Protein 2D0S (pdb70)

B-factor: mean 20.47, std 8.98, range [5.99, 65.42]

InterPro domains:
  IPR002324 Cytochrome c, class ID [PR00606] (27-40)
  IPR002324 Cytochrome c, class ID [PR00606] (42-55)
  IPR002324 Cytochrome c, class ID [PR00606] (78-88)
  IPR002324 Cytochrome c, class ID [PR00606] (90-100)
  IPR009056 Cytochrome c-like domain [PF00034] (26-102)
  IPR009056 Cytochrome c-like domain [PS51007] (7-102)
  IPR036909 Cytochrome c-like domain superfamily [G3DSA:1.10.760.10] (24-102)
  IPR036909 Cytochrome c-like domain superfamily [SSF46626] (1-102)

Sequence (79 aa):
DEALAKAKGCMACHAIDKKLVGPSYKDVAKKYTEADVPKLVEKVKKGGAGVWGPVPMPPHPQVAEADIEKIVRWVLTLK

Solvent-accessible surface area: 5072 Å² total; per-residue (Å²): 63,91,76,30,0,144,76,76,49,23,47,81,46,28,20,41,100,128,170,74,96,14,23,9,12,67,62,18,7,156,107,27,75,133,83,35,4,94,122,18,9,65,52,29,62,144,12,29,57,59,79,111,27,125,86,86,49,80,77,41,111,174,31,57,87,73,38,4,61,110,11,11,118,46,6,16,90,31,196

Foldseek 3Di:
DVVLCVVLVNVVQEDQPDGRVDYHLLVVLVVDAPVCLVVVLVCQQCWADDPGDDDIRHHDVPDDSVSSSVVNNVSNPSD

Structure (mmCIF, N/CA/C/O backbone):
data_2D0S
#
_entry.id   2D0S
#
_cell.length_a   49.250
_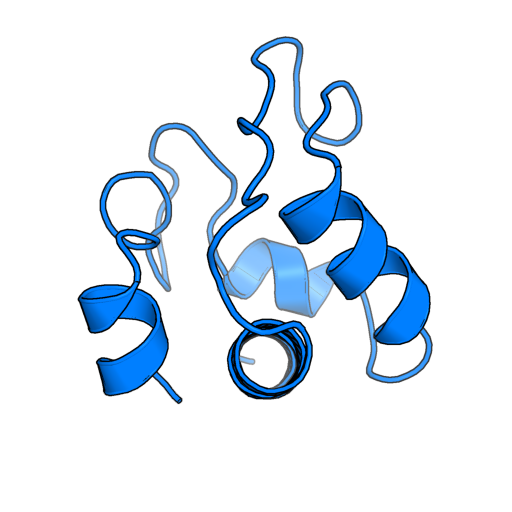cell.length_b   58.413
_cell.length_c   56.315
_cell.angle_alpha   90.00
_cell.angle_beta   90.00
_cell.angle_gamma   90.00
#
_symmetry.space_group_name_H-M   'C 2 2 21'
#
loop_
_entity.id
_entity.type
_entity.pdbx_description
1 polymer 'cytochrome c'
2 non-polymer 'HEME C'
3 water water
#
loop_
_atom_site.group_PDB
_atom_site.id
_atom_site.type_symbol
_atom_site.label_atom_id
_atom_site.label_alt_id
_atom_site.label_comp_id
_atom_site.label_asym_id
_atom_site.label_entity_id
_atom_site.label_seq_id
_atom_site.pdbx_PDB_ins_code
_atom_site.Cartn_x
_atom_site.Cartn_y
_atom_site.Cartn_z
_atom_site.occupancy
_atom_site.B_iso_or_equiv
_atom_site.a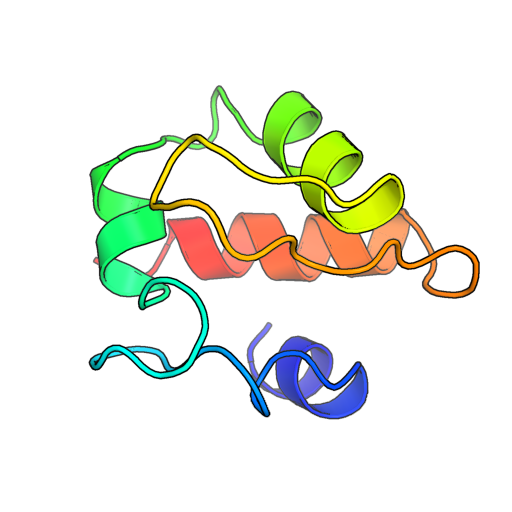uth_seq_id
_atom_site.auth_comp_id
_atom_site.auth_asym_id
_atom_site.auth_atom_id
_atom_site.pdbx_PDB_model_num
ATOM 1 N N . ASP A 1 1 ? 11.501 5.352 -1.286 1.00 24.56 1 ASP A N 1
ATOM 2 C CA . ASP A 1 1 ? 11.552 4.255 -0.255 1.00 21.81 1 ASP A CA 1
ATOM 3 C C . ASP A 1 1 ? 12.922 4.326 0.425 1.00 19.52 1 ASP A C 1
ATOM 4 O O . ASP A 1 1 ? 13.714 5.214 0.126 1.00 17.03 1 ASP A O 1
ATOM 9 N N . GLU A 1 2 ? 13.255 3.326 1.232 1.00 16.76 2 GLU A N 1
ATOM 10 C CA . GLU A 1 2 ? 14.521 3.321 1.937 1.00 17.92 2 GLU A CA 1
ATOM 11 C C . GLU A 1 2 ? 15.768 3.207 1.016 1.00 20.23 2 GLU A C 1
ATOM 12 O O . GLU A 1 2 ? 16.828 3.829 1.293 1.00 21.13 2 GLU A O 1
ATOM 18 N N . ALA A 1 3 ? 15.678 2.388 -0.037 1.00 15.04 3 ALA A N 1
ATOM 19 C CA . ALA A 1 3 ? 16.833 2.144 -0.885 1.00 14.92 3 ALA A CA 1
ATOM 20 C C . ALA A 1 3 ? 17.141 3.414 -1.672 1.00 15.78 3 ALA A C 1
ATOM 21 O O . ALA A 1 3 ? 18.298 3.724 -1.959 1.00 16.69 3 ALA A O 1
ATOM 23 N N . LEU A 1 4 ? 16.093 4.120 -2.063 1.00 10.85 4 LEU A N 1
ATOM 24 C CA . LEU A 1 4 ? 16.245 5.369 -2.777 1.00 14.08 4 LEU A CA 1
ATOM 25 C C . LEU A 1 4 ? 16.900 6.467 -1.875 1.00 13.02 4 LEU A C 1
ATOM 26 O O . LEU A 1 4 ? 17.804 7.199 -2.307 1.00 12.56 4 LEU A O 1
ATOM 31 N N . ALA A 1 5 ? 16.448 6.552 -0.637 1.00 13.71 5 ALA A N 1
ATOM 32 C CA . ALA A 1 5 ? 16.964 7.530 0.294 1.00 16.00 5 ALA A CA 1
ATOM 33 C C . ALA A 1 5 ? 18.451 7.335 0.431 1.00 18.77 5 ALA A C 1
ATOM 34 O O . ALA A 1 5 ? 19.251 8.303 0.362 1.00 17.67 5 ALA A O 1
ATOM 36 N N . LYS A 1 6 ? 18.832 6.081 0.601 1.00 18.57 6 LYS A N 1
ATOM 37 C CA . LYS A 1 6 ? 20.230 5.715 0.719 1.00 19.40 6 LYS A CA 1
ATOM 38 C C . LYS A 1 6 ? 21.028 5.950 -0.597 1.00 16.43 6 LYS A C 1
ATOM 39 O O . LYS A 1 6 ? 22.104 6.490 -0.571 1.00 15.45 6 LYS A O 1
ATOM 45 N N . ALA A 1 7 ? 20.448 5.638 -1.737 1.00 17.25 7 ALA A N 1
ATOM 46 C CA . ALA A 1 7 ? 21.120 5.910 -3.016 1.00 14.90 7 ALA A CA 1
ATOM 47 C C . ALA A 1 7 ? 21.331 7.388 -3.212 1.00 14.53 7 ALA A C 1
ATOM 48 O O . ALA A 1 7 ? 22.219 7.772 -3.922 1.00 13.74 7 ALA A O 1
ATOM 50 N N . LYS A 1 8 ? 20.473 8.232 -2.625 1.00 17.19 8 LYS A N 1
ATOM 51 C CA . LYS A 1 8 ? 20.644 9.676 -2.823 1.00 16.27 8 LYS A CA 1
ATOM 52 C C . LYS A 1 8 ? 21.452 10.394 -1.753 1.00 14.31 8 LYS A C 1
ATOM 53 O O . LYS A 1 8 ? 21.453 11.624 -1.706 1.00 12.16 8 LYS A O 1
ATOM 59 N N . GLY A 1 9 ? 22.162 9.607 -0.943 1.00 13.24 9 GLY A N 1
ATOM 60 C CA . GLY A 1 9 ? 23.044 10.157 0.095 1.00 14.71 9 GLY A CA 1
ATOM 61 C C . GLY A 1 9 ? 22.440 10.644 1.412 1.00 13.52 9 GLY A C 1
ATOM 62 O O . GLY A 1 9 ? 23.156 11.150 2.286 1.00 8.96 9 GLY A O 1
ATOM 63 N N . CYS A 1 10 ? 21.115 10.527 1.492 1.00 12.28 10 CYS A N 1
ATOM 64 C CA . CYS A 1 10 ? 20.381 10.967 2.630 1.00 11.24 10 CYS A CA 1
ATOM 65 C C . CYS A 1 10 ? 20.790 10.406 3.934 1.00 15.81 10 CYS A C 1
ATOM 66 O O . CYS A 1 10 ? 20.691 11.106 4.962 1.00 14.47 10 CYS A O 1
ATOM 69 N N . MET A 1 11 ? 21.202 9.126 3.936 1.00 13.28 11 MET A N 1
ATOM 70 C CA . MET A 1 11 ? 21.404 8.398 5.205 1.00 15.63 11 MET A CA 1
ATOM 71 C C . MET A 1 11 ? 22.750 8.597 5.758 1.00 16.43 11 MET A C 1
ATOM 72 O O . MET A 1 11 ? 23.075 8.003 6.788 1.00 18.24 11 MET A O 1
ATOM 77 N N . ALA A 1 12 ? 23.475 9.553 5.171 1.00 14.49 12 ALA A N 1
ATOM 78 C CA . ALA A 1 12 ? 24.731 9.954 5.752 1.00 17.19 12 ALA A CA 1
ATOM 79 C C . ALA A 1 12 ? 24.363 10.800 6.938 1.00 19.21 12 ALA A C 1
ATOM 80 O O . ALA A 1 12 ? 25.081 10.819 7.915 1.00 22.35 12 ALA A O 1
ATOM 82 N N . CYS A 1 13 ? 23.311 11.624 6.770 1.00 19.78 13 CYS A N 1
ATOM 83 C CA . CYS A 1 13 ? 22.983 12.634 7.784 1.00 15.36 13 CYS A CA 1
ATOM 84 C C . CYS A 1 13 ? 21.729 12.326 8.601 1.00 15.64 13 CYS A C 1
ATOM 85 O O . CYS A 1 13 ? 21.391 13.082 9.481 1.00 17.35 13 CYS A O 1
ATOM 88 N N . HIS A 1 14 ? 20.979 11.294 8.202 1.00 12.70 14 HIS A N 1
ATOM 89 C CA . HIS A 1 14 ? 19.685 10.985 8.792 1.00 14.51 14 HIS A CA 1
ATOM 90 C C . HIS A 1 14 ? 19.628 9.475 8.982 1.00 15.44 14 HIS A C 1
ATOM 91 O O . HIS A 1 14 ? 19.998 8.728 8.079 1.00 18.02 14 HIS A O 1
ATOM 98 N N . ALA A 1 15 ? 19.000 9.041 10.061 1.00 13.72 15 ALA A N 1
ATOM 99 C CA . ALA A 1 15 ? 18.691 7.645 10.260 1.00 16.35 15 ALA A CA 1
ATOM 100 C C . ALA A 1 15 ? 17.224 7.521 10.614 1.00 15.91 15 ALA A C 1
ATOM 101 O O . ALA A 1 15 ? 16.600 8.476 11.021 1.00 19.27 15 ALA A O 1
ATOM 103 N N . ILE A 1 16 ? 16.690 6.323 10.494 1.00 18.74 16 ILE A N 1
ATOM 104 C CA . ILE A 1 16 ? 15.296 6.064 10.837 1.00 19.75 16 ILE A CA 1
ATOM 105 C C . ILE A 1 16 ? 15.005 6.395 12.319 1.00 22.95 16 ILE A C 1
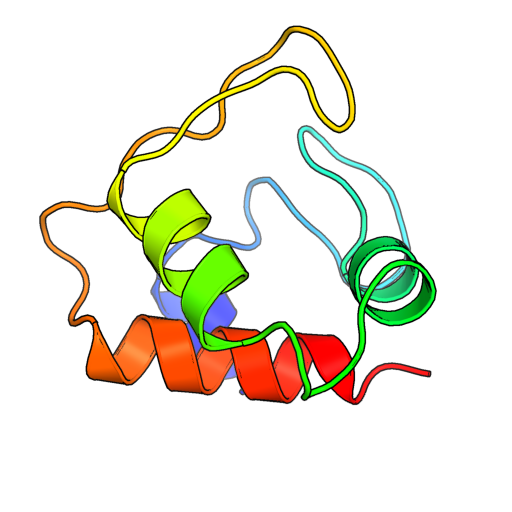ATOM 106 O O . ILE A 1 16 ? 14.082 7.141 12.609 1.00 21.75 16 ILE A O 1
ATOM 111 N N . ASP A 1 17 ? 15.718 5.725 13.214 1.00 27.21 17 ASP A N 1
ATOM 112 C CA . ASP A 1 17 ? 15.490 5.813 14.655 1.00 33.32 17 ASP A CA 1
ATOM 113 C C . ASP A 1 17 ? 16.434 6.579 15.601 1.00 35.24 17 ASP A C 1
ATOM 114 O O . ASP A 1 17 ? 16.216 6.590 16.799 1.00 37.85 17 ASP A O 1
ATOM 119 N N . LYS A 1 18 ? 17.436 7.264 15.049 1.00 32.48 18 LYS A N 1
ATOM 120 C CA . LYS A 1 18 ? 18.339 8.060 15.896 1.00 32.37 18 LYS A CA 1
ATOM 121 C C . LYS A 1 18 ? 18.817 9.306 15.176 1.00 31.49 18 LYS A C 1
ATOM 122 O O . LYS A 1 18 ? 18.665 9.424 13.942 1.00 26.21 18 LYS A O 1
ATOM 128 N N . LYS A 1 19 ? 19.298 10.281 15.962 1.00 31.23 19 LYS A N 1
ATOM 129 C CA . LYS A 1 19 ? 19.785 11.531 15.390 1.00 34.52 19 LYS A CA 1
ATOM 130 C C . LYS A 1 19 ? 21.275 11.499 15.046 1.00 31.04 19 LYS A C 1
ATOM 131 O O . LYS A 1 19 ? 22.066 10.879 15.711 1.00 27.79 19 LYS A O 1
ATOM 137 N N . LEU A 1 20 ? 21.592 12.146 13.945 1.00 29.32 20 LEU A N 1
ATOM 138 C CA . LEU A 1 20 ? 22.885 12.175 13.371 1.00 23.17 20 LEU A CA 1
ATOM 139 C C . LEU A 1 20 ? 23.027 13.670 13.205 1.00 22.08 20 LEU A C 1
ATOM 140 O O . LEU A 1 20 ? 22.511 14.414 14.018 1.00 23.22 20 LEU A O 1
ATOM 145 N N . VAL A 1 21 ? 23.546 14.124 12.084 1.00 21.39 21 VAL A N 1
ATOM 146 C CA . VAL A 1 21 ? 23.499 15.550 11.796 1.00 22.62 21 VAL A CA 1
ATOM 147 C C . VAL A 1 21 ? 22.024 16.116 11.735 1.00 23.08 21 VAL A C 1
ATOM 148 O O . VAL A 1 21 ? 21.739 17.239 12.234 1.00 20.48 21 VAL A O 1
ATOM 152 N N . GLY A 1 22 ? 21.140 15.422 11.007 1.00 18.55 22 GLY A N 1
ATOM 153 C CA . GLY A 1 22 ? 19.782 15.916 10.827 1.00 13.23 22 GLY A CA 1
ATOM 154 C C . GLY A 1 22 ? 18.878 15.101 11.692 1.00 15.01 22 GLY A C 1
ATOM 155 O O . GLY A 1 22 ? 19.326 14.062 12.300 1.00 16.13 22 GLY A O 1
ATOM 156 N N . PRO A 1 23 ? 17.594 15.495 11.755 1.00 13.95 23 PRO A N 1
ATOM 157 C CA . PRO A 1 23 ? 16.661 14.753 12.600 1.00 12.74 23 PRO A CA 1
ATOM 158 C C . PRO A 1 23 ? 16.458 13.322 12.083 1.00 15.41 23 PRO A C 1
ATOM 159 O O . PRO A 1 23 ? 16.568 13.050 10.857 1.00 13.49 23 PRO A O 1
ATOM 163 N N . SER A 1 24 ? 16.030 12.473 13.009 1.00 13.00 24 SER A N 1
ATOM 164 C CA . SER A 1 24 ? 15.661 11.120 12.656 1.00 16.38 24 SER A CA 1
ATOM 165 C C . SER A 1 24 ? 14.418 11.268 11.784 1.00 14.73 24 SER A C 1
ATOM 166 O O . SER A 1 24 ? 13.656 12.233 11.928 1.00 15.22 24 SER A O 1
ATOM 169 N N . TYR A 1 25 ? 14.197 10.279 10.920 1.00 14.37 25 TYR A N 1
ATOM 170 C CA . TYR A 1 25 ? 13.034 10.250 10.058 1.00 14.18 25 TYR A CA 1
ATOM 171 C C . TYR A 1 25 ? 11.784 10.007 10.891 1.00 13.39 25 TYR A C 1
ATOM 172 O O . TYR A 1 25 ? 10.740 10.472 10.548 1.00 13.13 25 TYR A O 1
ATOM 181 N N . LYS A 1 26 ? 11.915 9.306 12.008 1.00 13.41 26 LYS A N 1
ATOM 182 C CA . LYS A 1 26 ? 10.769 9.079 12.900 1.00 19.97 26 LYS A CA 1
ATOM 183 C C . LYS A 1 26 ? 10.294 10.388 13.564 1.00 16.68 26 LYS A C 1
ATOM 184 O O . LYS A 1 26 ? 9.108 10.602 13.712 1.00 17.51 26 LYS A O 1
ATOM 190 N N . ASP A 1 27 ? 11.241 11.289 13.849 1.00 16.62 27 ASP A N 1
ATOM 191 C CA . ASP A 1 27 ? 10.899 12.630 14.403 1.00 17.62 27 ASP A CA 1
ATOM 192 C C . ASP A 1 27 ? 10.268 13.518 13.319 1.00 16.23 27 ASP A C 1
ATOM 193 O O . ASP A 1 27 ? 9.356 14.323 13.606 1.00 18.46 27 ASP A O 1
ATOM 198 N N . VAL A 1 28 ? 10.720 13.321 12.075 1.00 15.41 28 VAL A N 1
ATOM 199 C CA . VAL A 1 28 ? 10.152 14.082 10.954 1.00 13.82 28 VAL A CA 1
ATOM 200 C C . VAL A 1 28 ? 8.706 13.619 10.788 1.00 14.63 28 VAL A C 1
ATOM 201 O O . VAL A 1 28 ? 7.815 14.446 10.771 1.00 15.54 28 VAL A O 1
ATOM 205 N N . ALA A 1 29 ? 8.478 12.300 10.743 1.00 10.84 29 ALA A N 1
ATOM 206 C CA . ALA A 1 29 ? 7.112 11.754 10.667 1.00 13.33 29 ALA A CA 1
ATOM 207 C C . ALA A 1 29 ? 6.202 12.230 11.838 1.00 18.11 29 ALA A C 1
ATOM 208 O O . ALA A 1 29 ? 4.998 12.376 11.667 1.00 19.63 29 ALA A O 1
ATOM 210 N N . LYS A 1 30 ? 6.782 12.437 13.029 1.00 19.81 30 LYS A N 1
ATOM 211 C CA . LYS A 1 30 ? 6.027 12.912 14.204 1.00 20.37 30 LYS A CA 1
ATOM 212 C C . LYS A 1 30 ? 5.672 14.407 14.111 1.00 20.01 30 LYS A C 1
ATOM 213 O O . LYS A 1 30 ? 4.645 14.851 14.597 1.00 20.97 30 LYS A O 1
ATOM 219 N N . LYS A 1 31 ? 6.498 15.166 13.431 1.00 20.36 31 LYS A N 1
ATOM 220 C CA . LYS A 1 31 ? 6.241 16.556 13.318 1.00 18.96 31 LYS A CA 1
ATOM 221 C C . LYS A 1 31 ? 5.284 16.898 12.163 1.00 21.55 31 LYS A C 1
ATOM 222 O O . LYS A 1 31 ? 4.556 17.863 12.239 1.00 19.12 31 LYS A O 1
ATOM 228 N N . TYR A 1 32 ? 5.312 16.122 11.077 1.00 20.61 32 TYR A N 1
ATOM 229 C CA . TYR A 1 32 ? 4.521 16.493 9.897 1.00 19.38 32 TYR A CA 1
ATOM 230 C C . TYR A 1 32 ? 3.484 15.464 9.564 1.00 20.19 32 TYR A C 1
ATOM 231 O O . TYR A 1 32 ? 3.532 14.316 10.091 1.00 20.17 32 TYR A O 1
ATOM 240 N N . THR A 1 33 ? 2.659 15.793 8.558 1.00 15.31 33 THR A N 1
ATOM 241 C CA . THR A 1 33 ? 1.753 14.783 7.988 1.00 18.25 33 THR A CA 1
ATOM 242 C C . THR A 1 33 ? 1.854 14.839 6.444 1.00 18.66 33 THR A C 1
ATOM 243 O O . THR A 1 33 ? 2.539 15.706 5.894 1.00 16.26 33 THR A O 1
ATOM 247 N N . GLU A 1 34 ? 1.088 13.990 5.761 1.00 13.41 34 GLU A N 1
ATOM 248 C CA . GLU A 1 34 ? 1.075 14.032 4.293 1.00 17.59 34 GLU A CA 1
ATOM 249 C C . GLU A 1 34 ? 0.623 15.420 3.777 1.00 16.11 34 GLU A C 1
ATOM 250 O O . GLU A 1 34 ? 0.820 15.746 2.617 1.00 15.47 34 GLU A O 1
ATOM 256 N N . ALA A 1 35 ? 0.057 16.234 4.658 1.00 13.90 35 ALA A N 1
ATOM 257 C CA . ALA A 1 35 ? -0.406 17.555 4.257 1.00 15.83 35 ALA A CA 1
ATOM 258 C C . ALA A 1 35 ? 0.769 18.376 3.873 1.00 18.47 35 ALA A C 1
ATOM 259 O O . ALA A 1 35 ? 0.616 19.354 3.136 1.00 18.83 35 ALA A O 1
ATOM 261 N N . ASP A 1 36 ? 1.925 18.055 4.519 1.00 17.10 36 ASP A N 1
ATOM 262 C CA . ASP A 1 36 ? 3.141 18.879 4.368 1.00 16.24 36 ASP A CA 1
ATOM 263 C C . ASP A 1 36 ? 4.133 18.482 3.286 1.00 13.54 36 ASP A C 1
ATOM 264 O O . ASP A 1 36 ? 5.237 18.958 3.280 1.00 10.21 36 ASP A O 1
ATOM 269 N N . VAL A 1 37 ? 3.773 17.520 2.453 1.00 12.39 37 VAL A N 1
ATOM 270 C CA . VAL A 1 37 ? 4.717 17.005 1.467 1.00 13.20 37 VAL A CA 1
ATOM 271 C C . VAL A 1 37 ? 5.330 18.089 0.581 1.00 15.56 37 VAL A C 1
ATOM 272 O O . VAL A 1 37 ? 6.539 18.067 0.351 1.00 19.01 37 VAL A O 1
ATOM 276 N N . PRO A 1 38 ? 4.494 19.012 0.021 1.00 18.88 38 PRO A N 1
ATOM 277 C CA . PRO A 1 38 ? 5.089 20.005 -0.929 1.00 19.03 38 PRO A CA 1
ATOM 278 C C . PRO A 1 38 ? 6.128 20.837 -0.262 1.00 19.42 38 PRO A C 1
ATOM 279 O O . PRO A 1 38 ? 7.111 21.209 -0.902 1.00 22.52 38 PRO A O 1
ATOM 283 N N . LYS A 1 39 ? 5.864 21.213 1.002 1.00 18.54 39 LYS A N 1
ATOM 284 C CA . LYS A 1 39 ? 6.782 22.057 1.827 1.00 21.26 39 LYS A CA 1
ATOM 285 C C . LYS A 1 39 ? 8.125 21.367 2.105 1.00 17.65 39 LYS A C 1
ATOM 286 O O . LYS A 1 39 ? 9.195 21.946 1.900 1.00 17.71 39 LYS A O 1
ATOM 292 N N . LEU A 1 40 ? 8.065 20.096 2.476 1.00 14.28 40 LEU A N 1
ATOM 293 C CA . LEU A 1 40 ? 9.283 19.336 2.760 1.00 13.39 40 LEU A CA 1
ATOM 294 C C . LEU A 1 40 ? 10.140 19.131 1.526 1.00 15.49 40 LEU A C 1
ATOM 295 O O . LEU A 1 40 ? 11.377 19.135 1.609 1.00 18.55 40 LEU A O 1
ATOM 300 N N . VAL A 1 41 ? 9.487 18.820 0.409 1.00 14.03 41 VAL A N 1
ATOM 301 C CA . VAL A 1 41 ? 10.171 18.653 -0.832 1.00 15.65 41 VAL A CA 1
ATOM 302 C C . VAL A 1 41 ? 10.987 19.902 -1.208 1.00 17.92 41 VAL A C 1
ATOM 303 O O . VAL A 1 41 ? 12.133 19.773 -1.610 1.00 19.22 41 VAL A O 1
ATOM 307 N N . GLU A 1 42 ? 10.408 21.098 -1.067 1.00 18.01 42 GLU A N 1
ATOM 308 C CA . GLU A 1 42 ? 11.155 22.358 -1.317 1.00 23.62 42 GLU A CA 1
ATOM 309 C C . GLU A 1 42 ? 12.371 22.514 -0.373 1.00 20.67 42 GLU A C 1
ATOM 310 O O . GLU A 1 42 ? 13.449 22.948 -0.789 1.00 16.70 42 GLU A O 1
ATOM 316 N N . LYS A 1 43 ? 12.175 22.159 0.893 1.00 17.00 43 LYS A N 1
ATOM 317 C CA . LYS A 1 43 ? 13.242 22.201 1.898 1.00 14.99 43 LYS A CA 1
ATOM 318 C C . LYS A 1 43 ? 14.454 21.281 1.515 1.00 13.99 43 LYS A C 1
ATOM 319 O O . LYS A 1 43 ? 15.603 21.635 1.703 1.00 14.68 43 LYS A O 1
ATOM 325 N N . VAL A 1 44 ? 14.184 20.097 1.014 1.00 15.26 44 VAL A N 1
ATOM 326 C CA . VAL A 1 44 ? 15.245 19.179 0.659 1.00 12.51 44 VAL A CA 1
ATOM 327 C C . VAL A 1 44 ? 15.959 19.769 -0.566 1.00 18.46 44 VAL A C 1
ATOM 328 O O . VAL A 1 44 ? 17.204 19.846 -0.606 1.00 19.64 44 VAL A O 1
ATOM 332 N N . LYS A 1 45 ? 15.166 20.210 -1.545 1.00 16.77 45 LYS A N 1
ATOM 333 C CA . LYS A 1 45 ? 15.673 20.780 -2.762 1.00 20.83 45 LYS A CA 1
ATOM 334 C C . LYS A 1 45 ? 16.555 22.035 -2.524 1.00 21.98 45 LYS A C 1
ATOM 335 O O . LYS A 1 45 ? 17.717 22.059 -2.933 1.00 21.78 45 LYS A O 1
ATOM 341 N N . LYS A 1 46 ? 15.969 23.067 -1.881 1.00 21.59 46 LYS A N 1
ATOM 342 C CA . LYS A 1 46 ? 16.672 24.331 -1.625 1.00 24.28 46 LYS A CA 1
ATOM 343 C C . LYS A 1 46 ? 17.611 24.344 -0.457 1.00 23.52 46 LYS A C 1
ATOM 344 O O . LYS A 1 46 ? 18.469 25.217 -0.362 1.00 24.13 46 LYS A O 1
ATOM 350 N N . GLY A 1 47 ? 17.469 23.358 0.430 1.00 22.57 47 GLY A N 1
ATOM 351 C CA . GLY A 1 47 ? 18.304 23.254 1.612 1.00 20.30 47 GLY A CA 1
ATOM 352 C C . GLY A 1 47 ? 17.812 24.239 2.656 1.00 22.91 47 GLY A C 1
ATOM 353 O O . GLY A 1 47 ? 16.855 24.954 2.424 1.00 23.15 47 GLY A O 1
ATOM 354 N N . GLY A 1 48 ? 18.572 24.341 3.738 1.00 24.39 48 GLY A N 1
ATOM 355 C CA . GLY A 1 48 ? 18.285 25.356 4.751 1.00 25.97 48 GLY A CA 1
ATOM 356 C C . GLY A 1 48 ? 18.385 24.908 6.197 1.00 26.38 48 GLY A C 1
ATOM 357 O O . GLY A 1 48 ? 18.659 23.739 6.477 1.00 24.88 48 GLY A O 1
ATOM 358 N N . ALA A 1 49 ? 18.205 25.877 7.103 1.00 25.82 49 ALA A N 1
ATOM 359 C CA . ALA A 1 49 ? 18.376 25.624 8.530 1.00 26.31 49 ALA A CA 1
ATOM 360 C C . ALA A 1 49 ? 17.201 26.134 9.373 1.00 27.26 49 ALA A C 1
ATOM 361 O O . ALA A 1 49 ? 16.309 26.803 8.849 1.00 27.56 49 ALA A O 1
ATOM 363 N N . GLY A 1 50 ? 17.388 25.977 10.684 1.00 24.34 50 GLY A N 1
ATOM 364 C CA . GLY A 1 50 ? 16.535 26.583 11.678 1.00 25.68 50 GLY A CA 1
ATOM 365 C C . GLY A 1 50 ? 15.316 25.932 12.279 1.00 26.92 50 GLY A C 1
ATOM 366 O O . GLY A 1 50 ? 14.880 26.274 13.381 1.00 25.65 50 GLY A O 1
ATOM 367 N N . VAL A 1 51 ? 14.772 24.956 11.582 1.00 24.64 51 VAL A N 1
ATOM 368 C CA . VAL A 1 51 ? 13.645 24.229 12.138 1.00 19.77 51 VAL A CA 1
ATOM 369 C C . VAL A 1 51 ? 14.049 23.311 13.275 1.00 18.57 51 VAL A C 1
ATOM 370 O O . VAL A 1 51 ? 13.350 23.218 14.279 1.00 21.50 51 VAL A O 1
ATOM 374 N N . TRP A 1 52 ? 15.175 22.616 13.117 1.00 18.75 52 TRP A N 1
ATOM 375 C CA . TRP A 1 52 ? 15.679 21.683 14.118 1.00 17.19 52 TRP A CA 1
ATOM 376 C C . TRP A 1 52 ? 16.988 22.148 14.788 1.00 19.45 52 TRP A C 1
ATOM 377 O O . TRP A 1 52 ? 17.504 21.482 15.692 1.00 18.41 52 TRP A O 1
ATOM 388 N N . GLY A 1 53 ? 17.594 23.213 14.248 1.00 18.19 53 GLY A N 1
ATOM 389 C CA . GLY A 1 53 ? 18.895 23.624 14.744 1.00 14.69 53 GLY A CA 1
ATOM 390 C C . GLY A 1 53 ? 19.540 24.604 13.803 1.00 19.89 53 G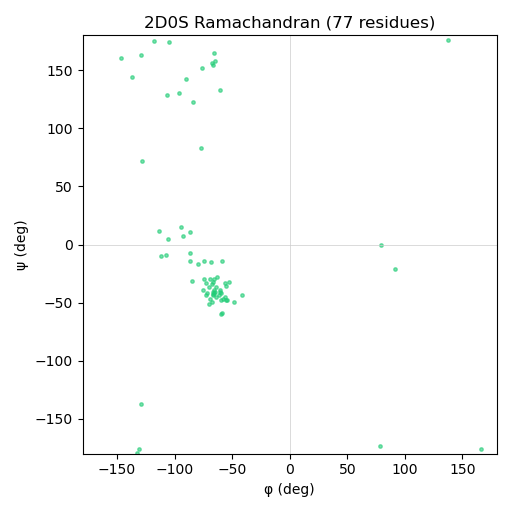LY A C 1
ATOM 391 O O . GLY A 1 53 ? 18.940 24.989 12.778 1.00 24.49 53 GLY A O 1
ATOM 392 N N . PRO A 1 54 ? 20.788 24.999 14.107 1.00 22.23 54 PRO A N 1
ATOM 393 C CA . PRO A 1 54 ? 21.504 25.978 13.292 1.00 22.31 54 PRO A CA 1
ATOM 394 C C . PRO A 1 54 ? 22.279 25.407 12.105 1.00 22.61 54 PRO A C 1
ATOM 395 O O . PRO A 1 54 ? 22.771 26.177 11.291 1.00 25.83 54 PRO A O 1
ATOM 399 N N . VAL A 1 55 ? 22.501 24.093 12.059 1.00 24.89 55 VAL A N 1
ATOM 400 C CA . VAL A 1 55 ? 23.265 23.500 10.918 1.00 25.41 55 VAL A CA 1
ATOM 401 C C . VAL A 1 55 ? 22.375 23.220 9.690 1.00 23.25 55 VAL A C 1
ATOM 402 O O . VAL A 1 55 ? 21.310 22.633 9.822 1.00 21.56 55 VAL A O 1
ATOM 406 N N . PRO A 1 56 ? 22.734 23.811 8.534 1.00 24.55 56 PRO A N 1
ATOM 407 C CA . PRO A 1 56 ? 21.923 23.730 7.341 1.00 22.76 56 PRO A CA 1
ATOM 408 C C . PRO A 1 56 ? 22.035 22.352 6.646 1.00 22.12 56 PRO A C 1
ATOM 409 O O . PRO A 1 56 ? 23.080 21.686 6.716 1.00 20.83 56 PRO A O 1
ATOM 413 N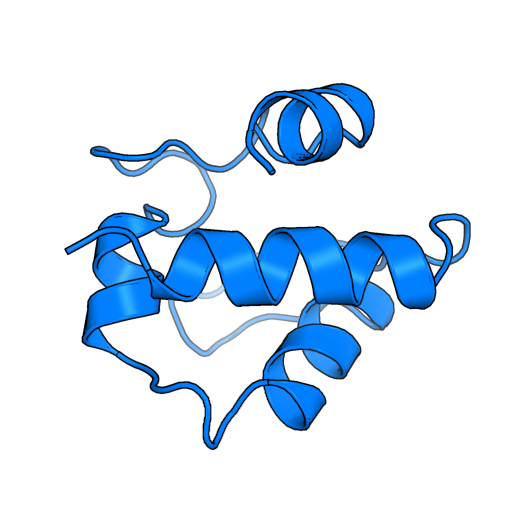 N . MET A 1 57 ? 20.969 22.007 5.963 1.00 19.12 57 MET A N 1
ATOM 414 C CA . MET A 1 57 ? 20.878 20.808 5.197 1.00 16.96 57 MET A CA 1
ATOM 415 C C . MET A 1 57 ? 21.262 21.465 3.874 1.00 19.18 57 MET A C 1
ATOM 416 O O . MET A 1 57 ? 20.641 22.483 3.478 1.00 19.58 57 MET A O 1
ATOM 421 N N . PRO A 1 58 ? 22.229 20.864 3.151 1.00 16.97 58 PRO A N 1
ATOM 422 C CA . PRO A 1 58 ? 22.580 21.394 1.833 1.00 21.45 58 PRO A CA 1
ATOM 423 C C . PRO A 1 58 ? 21.463 21.231 0.780 1.00 21.12 58 PRO A C 1
ATOM 424 O O . PRO A 1 58 ? 20.566 20.367 0.916 1.00 20.33 58 PRO A O 1
ATOM 428 N N . PRO A 1 59 ? 21.489 22.079 -0.239 1.00 19.85 59 PRO A N 1
ATOM 429 C CA . PRO A 1 59 ? 20.502 21.940 -1.307 1.00 17.89 59 PRO A CA 1
ATOM 430 C C . PRO A 1 59 ? 20.737 20.623 -2.058 1.00 17.11 59 PRO A C 1
ATOM 431 O O . PRO A 1 59 ? 21.792 20.000 -1.916 1.00 16.16 59 PRO A O 1
ATOM 435 N N . HIS A 1 60 ? 19.767 20.196 -2.847 1.00 17.46 60 HIS A N 1
ATOM 436 C CA . HIS A 1 60 ? 19.967 19.038 -3.718 1.00 13.86 60 HIS A CA 1
ATOM 437 C C . HIS A 1 60 ? 19.568 19.389 -5.122 1.00 15.31 60 HIS A C 1
ATOM 438 O O . HIS A 1 60 ? 18.543 18.951 -5.579 1.00 15.98 60 HIS A O 1
ATOM 445 N N . PRO A 1 61 ? 20.389 20.225 -5.816 1.00 18.06 61 PRO A N 1
ATOM 446 C CA . PRO A 1 61 ? 20.086 20.729 -7.149 1.00 18.70 61 PRO A CA 1
ATOM 447 C C . PRO A 1 61 ? 20.118 19.653 -8.243 1.00 18.34 61 PRO A C 1
ATOM 448 O O . PRO A 1 61 ? 19.503 19.822 -9.288 1.00 20.08 61 PRO A O 1
ATOM 452 N N . GLN A 1 62 ? 20.697 18.508 -7.959 1.00 19.35 62 GLN A N 1
ATOM 453 C CA . GLN A 1 62 ? 20.790 17.471 -8.999 1.00 21.47 62 GLN A CA 1
ATOM 454 C C . GLN A 1 62 ? 19.983 16.194 -8.743 1.00 18.61 62 GLN A C 1
ATOM 455 O O . GLN A 1 62 ? 20.121 15.219 -9.475 1.00 19.08 62 GLN A O 1
ATOM 461 N N . VAL A 1 63 ? 19.108 16.219 -7.750 1.00 16.16 63 VAL A N 1
ATOM 462 C CA . VAL A 1 63 ? 18.274 15.043 -7.442 1.00 16.00 63 VAL A CA 1
ATOM 463 C C . VAL A 1 63 ? 16.898 15.389 -7.920 1.00 16.74 63 VAL A C 1
ATOM 464 O O . VAL A 1 63 ? 16.438 16.519 -7.707 1.00 13.29 63 VAL A O 1
ATOM 468 N N . ALA A 1 64 ? 16.306 14.495 -8.713 1.00 15.54 64 ALA A N 1
ATOM 469 C CA . ALA A 1 64 ? 15.029 14.778 -9.336 1.00 15.46 64 ALA A CA 1
ATOM 470 C C . ALA A 1 64 ? 14.028 15.019 -8.241 1.00 18.18 64 ALA A C 1
ATOM 471 O O . ALA A 1 64 ? 13.948 14.247 -7.245 1.00 16.08 64 ALA A O 1
ATOM 473 N N . GLU A 1 65 ? 13.269 16.086 -8.412 1.00 13.67 65 GLU A N 1
ATOM 474 C CA . GLU A 1 65 ? 12.167 16.391 -7.552 1.00 18.83 65 GLU A CA 1
ATOM 475 C C . GLU A 1 65 ? 11.163 15.211 -7.379 1.00 17.90 65 GLU A C 1
ATOM 476 O O . GLU A 1 65 ? 10.661 14.961 -6.267 1.00 14.00 65 GLU A O 1
ATOM 482 N N . ALA A 1 66 ? 11.010 14.392 -8.422 1.00 17.77 66 ALA A N 1
ATOM 483 C CA . ALA A 1 66 ? 10.186 13.181 -8.326 1.00 13.31 66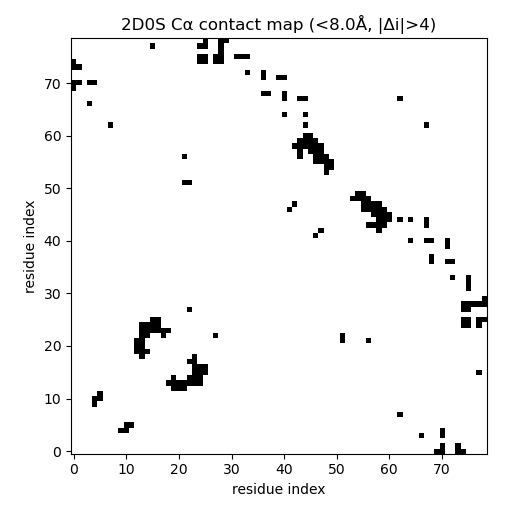 ALA A CA 1
ATOM 484 C C . ALA A 1 66 ? 10.759 12.194 -7.340 1.00 14.57 66 ALA A C 1
ATOM 485 O O . ALA A 1 66 ? 10.015 11.512 -6.635 1.00 17.46 66 ALA A O 1
ATOM 487 N N . ASP A 1 67 ? 12.087 12.100 -7.287 1.00 11.76 67 ASP A N 1
ATOM 488 C CA . ASP A 1 67 ? 12.730 11.202 -6.343 1.00 14.59 67 ASP A CA 1
ATOM 489 C C . ASP A 1 67 ? 12.643 11.720 -4.961 1.00 14.94 67 ASP A C 1
ATOM 490 O O . ASP A 1 67 ? 12.331 10.962 -4.044 1.00 13.75 67 ASP A O 1
ATOM 495 N N . ILE A 1 68 ? 12.892 13.022 -4.794 1.00 11.15 68 ILE A N 1
ATOM 496 C CA . ILE A 1 68 ? 12.771 13.619 -3.489 1.00 16.22 68 ILE A CA 1
AT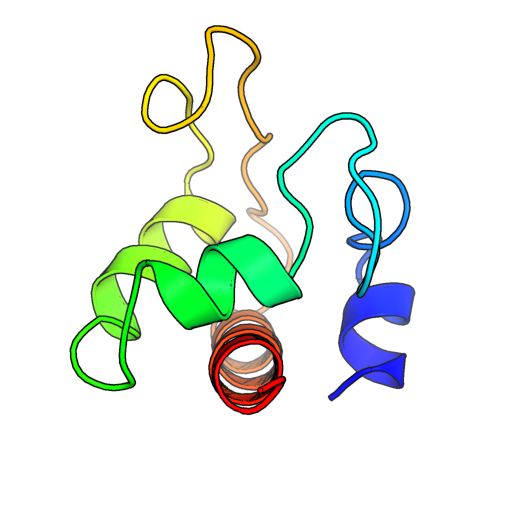OM 497 C C . ILE A 1 68 ? 11.362 13.362 -2.920 1.00 14.16 68 ILE A C 1
ATOM 498 O O . ILE A 1 68 ? 11.218 12.938 -1.781 1.00 17.48 68 ILE A O 1
ATOM 503 N N . GLU A 1 69 ? 10.325 13.606 -3.718 1.00 14.35 69 GLU A N 1
ATOM 504 C CA . GLU A 1 69 ? 8.954 13.423 -3.210 1.00 17.35 69 GLU A CA 1
ATOM 505 C C . GLU A 1 69 ? 8.666 11.972 -2.784 1.00 16.90 69 GLU A C 1
ATOM 506 O O . GLU A 1 69 ? 8.077 11.735 -1.754 1.00 19.04 69 GLU A O 1
ATOM 512 N N . LYS A 1 70 ? 9.091 11.018 -3.589 1.00 17.02 70 LYS A N 1
ATOM 513 C CA . LYS A 1 70 ? 9.094 9.613 -3.193 1.00 19.87 70 LYS A CA 1
ATOM 514 C C . LYS A 1 70 ? 9.728 9.377 -1.782 1.00 16.19 70 LYS A C 1
ATOM 515 O O . LYS A 1 70 ? 9.176 8.653 -0.961 1.00 16.52 70 LYS A O 1
ATOM 521 N N . ILE A 1 71 ? 10.914 9.929 -1.534 1.00 14.81 71 ILE A N 1
ATOM 522 C CA . ILE A 1 71 ? 11.598 9.661 -0.266 1.00 12.56 71 ILE A CA 1
ATOM 523 C C . ILE A 1 71 ? 10.766 10.299 0.844 1.00 12.45 71 ILE A C 1
ATOM 524 O O . ILE A 1 71 ? 10.408 9.645 1.820 1.00 15.27 71 ILE A O 1
ATOM 529 N N . VAL A 1 72 ? 10.284 11.507 0.587 1.00 13.99 72 VAL A N 1
ATOM 530 C CA . VAL A 1 72 ? 9.554 12.228 1.592 1.00 12.98 72 VAL A CA 1
ATOM 531 C C . VAL A 1 72 ? 8.234 11.544 1.978 1.00 15.79 72 VAL A C 1
ATOM 532 O O . VAL A 1 72 ? 7.920 11.394 3.173 1.00 17.81 72 VAL A O 1
ATOM 536 N N . ARG A 1 73 ? 7.505 11.021 1.001 1.00 17.62 73 ARG A N 1
ATOM 537 C CA . ARG A 1 73 ? 6.247 10.339 1.346 1.00 16.53 73 ARG A CA 1
ATOM 538 C C . ARG A 1 73 ? 6.532 9.078 2.145 1.00 16.65 73 ARG A C 1
ATOM 539 O O . ARG A 1 73 ? 5.781 8.727 3.039 1.00 18.91 73 ARG A O 1
ATOM 547 N N . TRP A 1 74 ? 7.668 8.437 1.873 1.00 16.06 74 TRP A N 1
ATOM 548 C CA . TRP A 1 74 ? 8.057 7.256 2.623 1.00 16.04 74 TRP A CA 1
ATOM 549 C C . TRP A 1 74 ? 8.461 7.604 4.085 1.00 15.32 74 TRP A C 1
ATOM 550 O O . TRP A 1 74 ? 7.996 6.978 5.013 1.00 16.66 74 TRP A O 1
ATOM 561 N N . VAL A 1 75 ? 9.357 8.580 4.263 1.00 14.25 75 VAL A N 1
ATOM 562 C CA . VAL A 1 75 ? 9.665 9.107 5.593 1.00 12.04 75 VAL A CA 1
ATOM 563 C C . VAL A 1 75 ? 8.404 9.276 6.436 1.00 14.29 75 VAL A C 1
ATOM 564 O O . VAL A 1 75 ? 8.372 8.893 7.626 1.00 17.62 75 VAL A O 1
ATOM 568 N N . LEU A 1 76 ? 7.338 9.801 5.839 1.00 16.98 76 LEU A N 1
ATOM 569 C CA . LEU A 1 76 ? 6.185 10.170 6.649 1.00 18.89 76 LEU A CA 1
ATOM 570 C C . LEU A 1 76 ? 5.361 8.970 7.129 1.00 19.59 76 LEU A C 1
ATOM 571 O O . LEU A 1 76 ? 4.495 9.107 8.000 1.00 19.51 76 LEU A O 1
ATOM 576 N N . THR A 1 77 ? 5.593 7.809 6.542 1.00 21.42 77 THR A N 1
ATOM 577 C CA . THR A 1 77 ? 4.887 6.592 6.969 1.00 21.50 77 THR A CA 1
ATOM 578 C C . THR A 1 77 ? 5.566 5.862 8.144 1.00 21.89 77 THR A C 1
ATOM 579 O O . THR A 1 77 ? 5.018 4.901 8.651 1.00 24.96 77 THR A O 1
ATOM 583 N N . LEU A 1 78 ? 6.768 6.291 8.546 1.00 22.12 78 LEU A N 1
ATOM 584 C CA . LEU A 1 78 ? 7.504 5.645 9.663 1.00 25.49 78 LEU A CA 1
ATOM 585 C C . LEU A 1 78 ? 6.934 6.057 10.977 1.00 31.54 78 LEU A C 1
ATOM 586 O O . LEU A 1 78 ? 7.447 6.956 11.612 1.00 34.07 78 LEU A O 1
ATOM 591 N N . LYS A 1 79 ? 5.875 5.389 11.399 1.00 40.49 79 LYS A N 1
ATOM 592 C CA . LYS A 1 79 ? 5.371 5.545 12.768 1.00 50.05 79 LYS A CA 1
ATOM 593 C C . LYS A 1 79 ? 5.577 4.265 13.594 1.00 54.49 79 LYS A C 1
ATOM 594 O O . LYS A 1 79 ? 6.220 3.299 13.127 1.00 54.48 79 LYS A O 1
#

Nearest PD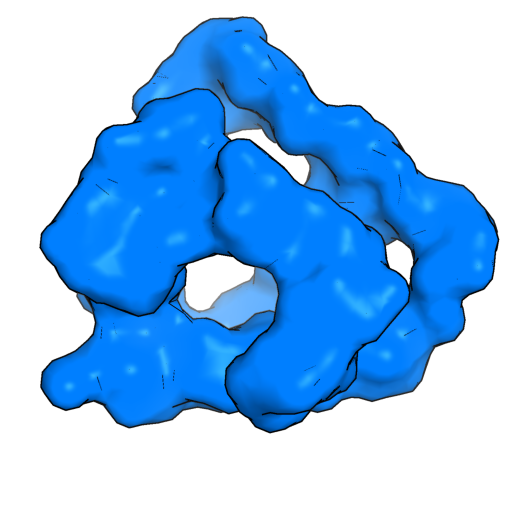B structures (foldseek):
  2d0s-assembly1_A  TM=1.013E+00  e=1.449E-14  Hydrogenophilus thermoluteolus
  3zow-assembly13_M  TM=9.536E-01  e=5.305E-09  Nitrosomonas europaea
  3zow-assembly1_A  TM=9.515E-01  e=1.947E-08  Nitrosomonas europaea
  3zow-assembly8_H  TM=9.558E-01  e=2.367E-08  Nitrosomonas europaea
  3zow-assembly4_D  TM=9.498E-01  e=6.700E-08  Nitrosomonas europaea

Secondary structure (DSSP, 8-state):
-HHHHHHTTGGGT--SSS-SSS--HHHHHHH--GGGHHHHHHHHHH-B-SSS-SSPBPP-TTS-HHHHHHHHHHHTT--

Organism: Hydrogenophilus thermoluteolus (NCBI:txid297)

CATH classification: 1.10.760.10

Radius of gyration: 11.28 Å; Cα contacts (8 Å, |Δi|>4): 104; chains: 1; bounding box: 25×24×25 Å